Protein AF-A0A967H0Q7-F1 (afdb_monomer)

Nearest PDB structures (foldseek):
  7s65-assembly1_E  TM=5.462E-01  e=3.838E-01  Synechococcus elongatus
  4rao-assembly1_A  TM=4.689E-01  e=2.036E+00  Homo sapiens
  8axn-assembly1_A  TM=4.129E-01  e=6.191E+00  Shigella flexneri
  5u5n-assembly1_B  TM=3.366E-01  e=8.176E+00  Selaginella moellendorffii
  6qg2-assembly1_N  TM=3.290E-01  e=5.776E+00  Saccharomyces cerevisiae S288C

Secondary structure (DSSP, 8-state):
------TTSSHHHHHHHHHHHHHHT--BTTB------EEEEESSS-HHHHHHHHHHHHHHTT-SS--TTEEEEE-TT---TTS-S-----

Foldseek 3Di:
DDDDDDPPPCPLLLVLLVQQCQCVQHDRVNHGHHHAADEAEAQPDDPVVNVVSNVVSCVVVVHPDRRPSYHYHYPHPVPCPPDPPDDDDD

Solvent-accessible surface area (backbone atoms only — not comparable to full-atom values): 5640 Å² total; per-residue (Å²): 140,86,91,87,78,65,88,88,75,44,66,65,63,51,53,51,45,44,39,52,19,25,23,69,36,42,56,41,95,84,41,85,42,66,64,42,79,32,81,46,78,36,67,87,37,52,58,67,58,47,49,54,52,52,49,54,47,37,51,76,70,70,47,95,62,84,47,92,32,50,45,79,43,52,50,48,85,64,81,54,89,88,50,86,78,78,80,83,79,133

Sequence (90 aa):
VMLGGDSTIGKTPFLLQMGLCIATGVPFLHIPTRRAKVLHIDLENSDKDLGEKVLAMAEGLGLKEIPAHFMALAAMGTEEWDEPGYKLED

Radius of gyration: 14.08 Å; Cα contacts (8 Å, |Δi|>4): 111; chains: 1; bounding box: 25×39×36 Å

Mean predicted aligned error: 6.77 Å

Structure (mmCIF, N/CA/C/O backbone):
data_AF-A0A967H0Q7-F1
#
_entry.id   AF-A0A967H0Q7-F1
#
loop_
_atom_site.group_PDB
_atom_site.id
_atom_site.type_symbol
_atom_site.label_atom_id
_atom_site.label_alt_id
_atom_site.label_comp_id
_atom_site.label_asym_id
_atom_site.label_entity_id
_atom_site.label_seq_id
_atom_site.pdbx_PDB_ins_code
_atom_site.Cartn_x
_atom_site.Cartn_y
_atom_site.Cartn_z
_atom_site.occupancy
_atom_site.B_iso_or_equiv
_atom_site.auth_seq_id
_atom_site.auth_comp_id
_atom_site.auth_asym_id
_atom_site.auth_atom_id
_atom_site.pdbx_PDB_model_num
ATOM 1 N N . VAL A 1 1 ? -14.992 2.753 -9.117 1.00 81.81 1 VAL A N 1
ATOM 2 C CA . VAL A 1 1 ? -14.411 4.100 -8.888 1.00 81.81 1 VAL A CA 1
ATOM 3 C C . VAL A 1 1 ? -13.097 4.159 -9.642 1.00 81.81 1 VAL A C 1
ATOM 5 O O . VAL A 1 1 ? -12.427 3.137 -9.688 1.00 81.81 1 VAL A O 1
ATOM 8 N N . MET A 1 2 ? -12.764 5.290 -10.261 1.00 91.12 2 MET A N 1
ATOM 9 C CA . MET A 1 2 ? -11.513 5.477 -11.005 1.00 91.12 2 MET A CA 1
ATOM 10 C C . MET A 1 2 ? -10.723 6.632 -10.386 1.00 91.12 2 MET A C 1
ATOM 12 O O . MET A 1 2 ? -11.324 7.634 -10.002 1.00 91.12 2 MET A O 1
ATOM 16 N N . LEU A 1 3 ? -9.399 6.485 -10.287 1.00 93.38 3 LEU A N 1
ATOM 17 C CA . LEU A 1 3 ? -8.476 7.526 -9.830 1.00 93.38 3 LEU A CA 1
ATOM 18 C C . LEU A 1 3 ? -7.589 7.939 -11.010 1.00 93.38 3 LEU A C 1
ATOM 20 O O . LEU A 1 3 ? -6.726 7.174 -11.431 1.00 93.38 3 LEU A O 1
ATOM 24 N N . GLY A 1 4 ? -7.828 9.130 -11.556 1.00 95.00 4 GLY A N 1
ATOM 25 C CA . GLY A 1 4 ? -7.045 9.699 -12.655 1.00 95.00 4 GLY A CA 1
ATOM 26 C C . GLY A 1 4 ? -6.058 10.757 -12.166 1.00 95.00 4 GLY A C 1
ATOM 27 O O . GLY A 1 4 ? -6.294 11.411 -11.152 1.00 95.00 4 GLY A O 1
ATOM 28 N N . GLY A 1 5 ? -4.960 10.931 -12.896 1.00 94.75 5 GLY A N 1
ATOM 29 C CA . GLY A 1 5 ? -3.973 11.976 -12.637 1.00 94.75 5 GLY A CA 1
ATOM 30 C C . GLY A 1 5 ? -2.667 11.722 -13.379 1.00 94.75 5 GLY A C 1
ATOM 31 O O . GLY A 1 5 ? -2.412 10.598 -13.824 1.00 94.75 5 GLY A O 1
ATOM 32 N N . ASP A 1 6 ? -1.830 12.749 -13.475 1.00 96.38 6 ASP A N 1
ATOM 33 C CA . ASP A 1 6 ? -0.561 12.686 -14.200 1.00 96.38 6 ASP A CA 1
ATOM 34 C C . ASP A 1 6 ? 0.409 11.661 -13.601 1.00 96.38 6 ASP A C 1
ATOM 36 O O . ASP A 1 6 ? 0.300 11.232 -12.442 1.00 96.38 6 ASP A O 1
ATOM 40 N N . SER A 1 7 ? 1.374 11.219 -14.405 1.00 92.31 7 SER A N 1
ATOM 41 C CA . SER A 1 7 ? 2.496 10.420 -13.908 1.00 92.31 7 SER A CA 1
ATOM 42 C C . SER A 1 7 ? 3.176 11.140 -12.744 1.00 92.31 7 SER A C 1
ATOM 44 O O . SER A 1 7 ? 3.245 12.364 -12.713 1.00 92.31 7 SER A O 1
ATOM 46 N N . THR A 1 8 ? 3.663 10.380 -11.763 1.00 92.06 8 THR A N 1
ATOM 47 C CA . THR A 1 8 ? 4.349 10.884 -10.552 1.00 92.06 8 THR A CA 1
ATOM 48 C C . THR A 1 8 ? 3.510 11.692 -9.552 1.00 92.06 8 THR A C 1
ATOM 50 O O . THR A 1 8 ? 3.997 11.962 -8.460 1.00 92.06 8 THR A O 1
ATOM 53 N N . ILE A 1 9 ? 2.225 11.968 -9.816 1.00 96.75 9 ILE A N 1
ATOM 54 C CA . ILE A 1 9 ? 1.349 12.708 -8.879 1.00 96.75 9 ILE A CA 1
ATOM 55 C C . ILE A 1 9 ? 1.041 11.957 -7.564 1.00 96.75 9 ILE A C 1
ATOM 57 O O . ILE A 1 9 ? 0.412 12.507 -6.667 1.00 96.75 9 ILE A O 1
ATOM 61 N N . GLY A 1 10 ? 1.456 10.689 -7.443 1.00 95.31 10 GLY A N 1
ATOM 62 C CA . GLY A 1 10 ? 1.278 9.891 -6.224 1.00 95.31 10 GLY A CA 1
ATOM 63 C C . GLY A 1 10 ? 0.114 8.892 -6.243 1.00 95.31 10 GLY A C 1
ATOM 64 O O . GLY A 1 10 ? -0.341 8.470 -5.185 1.00 95.31 10 GLY A O 1
ATOM 65 N N . LYS A 1 11 ? -0.360 8.458 -7.41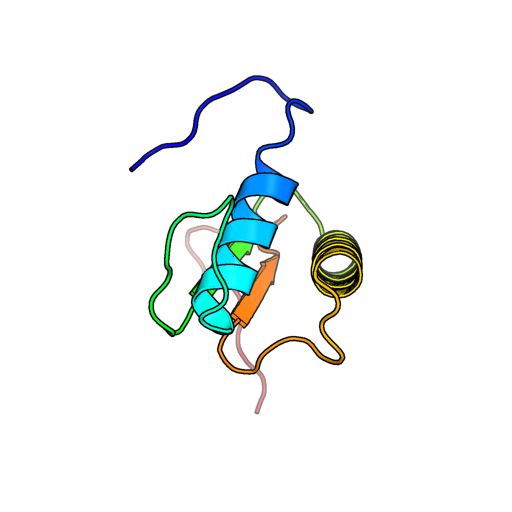9 1.00 95.88 11 LYS A N 1
ATOM 66 C CA . LYS A 1 11 ? -1.443 7.455 -7.528 1.00 95.88 11 LYS A CA 1
ATOM 67 C C . LYS A 1 11 ? -1.095 6.129 -6.841 1.00 95.88 11 LYS A C 1
ATOM 69 O O . LYS A 1 11 ? -1.872 5.639 -6.029 1.00 95.88 11 LYS A O 1
ATOM 74 N N . THR A 1 12 ? 0.082 5.575 -7.131 1.00 95.00 12 THR A N 1
ATOM 75 C CA . THR A 1 12 ? 0.556 4.317 -6.534 1.00 95.00 12 THR A CA 1
ATOM 76 C C . THR A 1 12 ? 0.627 4.390 -5.005 1.00 95.00 12 THR A C 1
ATOM 78 O O . THR A 1 12 ? -0.042 3.579 -4.366 1.00 95.00 12 THR A O 1
ATOM 81 N N . PRO A 1 13 ? 1.330 5.361 -4.374 1.00 96.06 13 PRO A N 1
ATOM 82 C CA . PRO A 1 13 ? 1.352 5.442 -2.913 1.00 96.06 13 PRO A CA 1
ATOM 83 C C . PRO A 1 13 ? -0.040 5.686 -2.311 1.00 96.06 13 PRO A C 1
ATOM 85 O O . PRO A 1 13 ? -0.356 5.089 -1.286 1.00 96.06 13 PRO A O 1
ATOM 88 N N . PHE A 1 14 ? -0.910 6.464 -2.967 1.00 97.25 14 PHE A N 1
ATOM 89 C CA . PHE A 1 14 ? -2.295 6.655 -2.522 1.00 97.25 14 PHE A CA 1
ATOM 90 C C . PHE A 1 14 ? -3.076 5.331 -2.4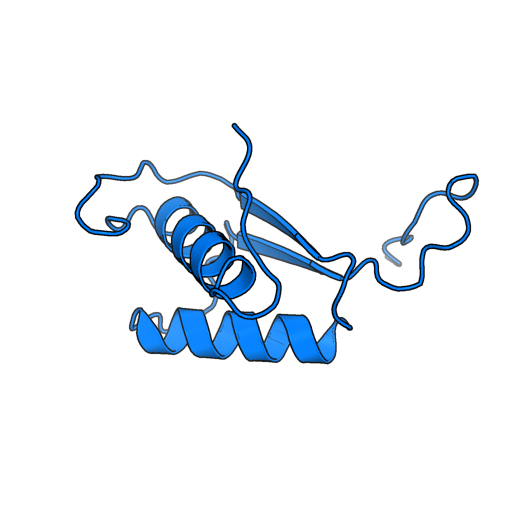70 1.00 97.25 14 PHE A C 1
ATOM 92 O O . PHE A 1 14 ? -3.711 5.017 -1.462 1.00 97.25 14 PHE A O 1
ATOM 99 N N . LEU A 1 15 ? -3.017 4.532 -3.542 1.00 97.19 15 LEU A N 1
ATOM 100 C CA . LEU A 1 15 ? -3.722 3.250 -3.627 1.00 97.19 15 LEU A CA 1
ATOM 101 C C . LEU A 1 15 ? -3.142 2.206 -2.664 1.00 97.19 15 LEU A C 1
ATOM 103 O O . LEU A 1 15 ? -3.909 1.469 -2.043 1.00 97.19 15 LEU A O 1
ATOM 107 N N . LEU A 1 16 ? -1.816 2.161 -2.505 1.00 97.75 16 LEU A N 1
ATOM 108 C CA . LEU A 1 16 ? -1.153 1.267 -1.552 1.00 97.75 16 LEU A CA 1
ATOM 109 C C . LEU A 1 16 ? -1.528 1.608 -0.108 1.00 97.75 16 LEU A C 1
ATOM 111 O O . LEU A 1 16 ? -1.943 0.723 0.639 1.00 97.75 16 LEU A O 1
ATOM 115 N N . GLN A 1 17 ? -1.457 2.887 0.273 1.00 98.00 17 GLN A N 1
ATOM 116 C CA . GLN A 1 17 ? -1.846 3.333 1.608 1.00 98.00 17 GLN A CA 1
ATOM 117 C C . GLN A 1 17 ? -3.318 3.010 1.889 1.00 98.00 17 GLN A C 1
ATOM 119 O O . GLN A 1 17 ? -3.634 2.446 2.934 1.00 98.00 17 GLN A O 1
ATOM 124 N N . MET A 1 18 ? -4.219 3.301 0.944 1.00 98.19 18 MET A N 1
ATOM 125 C CA . MET A 1 18 ? -5.640 2.972 1.075 1.00 98.19 18 MET A CA 1
ATOM 126 C C . MET A 1 18 ? -5.858 1.467 1.259 1.00 98.19 18 MET A C 1
ATOM 128 O O . MET A 1 18 ? -6.612 1.054 2.142 1.00 98.19 18 MET A O 1
ATOM 132 N N . GLY A 1 19 ? -5.181 0.644 0.457 1.00 98.00 19 GLY A N 1
ATOM 133 C CA . GLY A 1 19 ? -5.262 -0.809 0.547 1.00 98.00 19 GLY A CA 1
ATOM 134 C C . GLY A 1 19 ? -4.773 -1.348 1.891 1.00 98.00 19 GLY A C 1
ATOM 135 O O . GLY A 1 19 ? -5.471 -2.142 2.519 1.00 98.00 19 GLY A O 1
ATOM 136 N N . LEU A 1 20 ? -3.629 -0.871 2.384 1.00 98.25 20 LEU A N 1
ATOM 137 C CA . LEU A 1 20 ? -3.098 -1.240 3.701 1.00 98.25 20 LEU A CA 1
ATOM 138 C C . LEU A 1 20 ? -4.025 -0.792 4.840 1.00 98.25 20 LEU A C 1
ATOM 140 O O . LEU A 1 20 ? -4.279 -1.562 5.771 1.00 98.25 20 LEU A O 1
ATOM 144 N N . CYS A 1 21 ? -4.594 0.413 4.752 1.00 98.38 21 CYS A N 1
ATOM 145 C CA . CYS A 1 21 ? -5.581 0.904 5.712 1.00 98.38 21 CYS A CA 1
ATOM 146 C C . CYS A 1 21 ? -6.831 0.011 5.751 1.00 98.38 21 CYS A C 1
ATOM 148 O O . CYS A 1 21 ? -7.276 -0.383 6.828 1.00 98.38 21 CYS A O 1
ATOM 150 N N . ILE A 1 22 ? -7.367 -0.384 4.592 1.00 98.44 22 ILE A N 1
ATOM 151 C CA . ILE A 1 22 ? -8.505 -1.314 4.503 1.00 98.44 22 ILE A CA 1
ATOM 152 C C . ILE A 1 22 ? -8.127 -2.705 5.024 1.00 98.44 22 ILE A C 1
ATOM 154 O O . ILE A 1 22 ? -8.908 -3.316 5.747 1.00 98.44 22 ILE A O 1
ATOM 158 N N . ALA A 1 23 ? -6.938 -3.216 4.707 1.00 98.06 23 ALA A N 1
ATOM 159 C CA . ALA A 1 23 ? -6.503 -4.542 5.142 1.00 98.06 23 ALA A CA 1
ATOM 160 C C . ALA A 1 23 ? -6.302 -4.643 6.663 1.00 98.06 23 ALA A C 1
ATOM 162 O O . ALA A 1 23 ? -6.476 -5.709 7.256 1.00 98.06 23 ALA A O 1
ATOM 163 N N . THR A 1 24 ? -5.971 -3.533 7.319 1.00 97.00 24 THR A N 1
ATOM 164 C CA . THR A 1 24 ? -5.771 -3.466 8.774 1.00 97.00 24 THR A CA 1
ATOM 165 C C . THR A 1 24 ? -7.029 -3.028 9.527 1.00 97.00 24 THR A C 1
ATOM 167 O O . THR A 1 24 ? -7.250 -3.470 10.661 1.00 97.00 24 THR A O 1
ATOM 170 N N . GLY A 1 25 ? -7.897 -2.243 8.884 1.00 96.88 25 GLY A N 1
ATOM 171 C CA . GLY A 1 25 ? -9.050 -1.585 9.499 1.00 96.88 25 GLY A CA 1
ATOM 172 C C . GLY A 1 25 ? -8.704 -0.256 10.182 1.00 96.88 25 GLY A C 1
ATOM 173 O O . GLY A 1 25 ? -9.489 0.215 11.003 1.00 96.88 25 GLY A O 1
ATOM 174 N N . VAL A 1 26 ? -7.535 0.332 9.895 1.00 96.25 26 VAL A N 1
ATOM 175 C CA . VAL A 1 26 ? -7.175 1.670 10.393 1.00 96.25 26 VAL A CA 1
ATOM 176 C C . VAL A 1 26 ? -7.695 2.753 9.439 1.00 96.25 26 VAL A C 1
ATOM 178 O O . VAL A 1 26 ? -7.834 2.493 8.238 1.00 96.25 26 VAL A O 1
ATOM 181 N N . PRO A 1 27 ? -7.994 3.972 9.924 1.00 97.69 27 PRO A N 1
ATOM 182 C CA . PRO A 1 27 ? -8.498 5.039 9.064 1.00 97.69 27 PRO A CA 1
ATOM 183 C C . PRO A 1 27 ? -7.545 5.380 7.910 1.00 97.69 27 PRO A C 1
ATOM 185 O O . PRO A 1 27 ? -6.334 5.481 8.102 1.00 97.69 27 PRO A O 1
ATOM 188 N N . PHE A 1 28 ? -8.102 5.617 6.724 1.00 97.75 28 PHE A N 1
ATOM 189 C CA . PHE A 1 28 ? -7.383 6.147 5.566 1.00 97.75 28 PHE A CA 1
ATOM 190 C C . PHE A 1 28 ? -7.677 7.642 5.447 1.00 97.75 28 PHE A C 1
ATOM 192 O O . PHE A 1 28 ? -8.820 8.013 5.208 1.00 97.75 28 PHE A O 1
ATOM 199 N N . LEU A 1 29 ? -6.681 8.513 5.640 1.00 95.75 29 LEU A N 1
ATOM 200 C CA . LEU A 1 29 ? -6.867 9.975 5.597 1.00 95.75 29 LEU A CA 1
ATOM 201 C C . LEU A 1 29 ? -8.036 10.462 6.481 1.00 95.75 29 LEU A C 1
ATOM 203 O O . LEU A 1 29 ? -8.848 11.282 6.064 1.00 95.75 29 LEU A O 1
ATO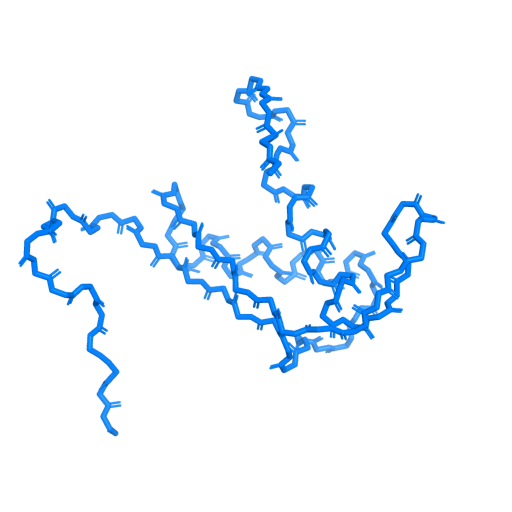M 207 N N . HIS A 1 30 ? -8.125 9.934 7.708 1.00 96.38 30 HIS A N 1
ATOM 208 C CA . HIS A 1 30 ? -9.221 10.166 8.669 1.00 96.38 30 HIS A CA 1
ATOM 209 C C . HIS A 1 30 ? -10.595 9.617 8.254 1.00 96.38 30 HIS A C 1
ATOM 211 O O . HIS A 1 30 ? -11.559 9.753 9.007 1.00 96.38 30 HIS A O 1
ATOM 217 N N . ILE A 1 31 ? -10.697 8.942 7.110 1.00 97.62 31 ILE A N 1
ATOM 218 C CA . ILE A 1 31 ? -11.903 8.234 6.690 1.00 97.62 31 ILE A CA 1
ATOM 219 C C . ILE A 1 31 ? -11.894 6.849 7.351 1.00 97.62 31 ILE A C 1
ATOM 221 O O . ILE A 1 31 ? -10.933 6.092 7.166 1.00 97.62 31 ILE A O 1
ATOM 225 N N . PRO A 1 32 ? -12.933 6.484 8.124 1.00 97.88 32 PRO A N 1
ATOM 226 C CA . PRO A 1 32 ? -13.038 5.153 8.708 1.00 97.88 32 PRO A CA 1
ATOM 227 C C . PRO A 1 32 ? -13.013 4.067 7.630 1.00 97.88 32 PRO A C 1
ATOM 229 O O . PRO A 1 32 ? -13.711 4.165 6.620 1.00 97.88 32 PRO A O 1
ATOM 232 N N . THR A 1 33 ? -12.243 3.006 7.861 1.00 97.88 33 THR A N 1
ATOM 233 C CA . THR A 1 33 ? -12.219 1.824 6.995 1.00 97.88 33 THR A CA 1
ATOM 234 C C . THR A 1 33 ? -12.841 0.633 7.719 1.00 97.88 33 THR A C 1
ATOM 236 O O . THR A 1 33 ? -12.907 0.579 8.947 1.00 97.88 33 THR A O 1
ATOM 239 N N . ARG A 1 34 ? -13.315 -0.349 6.950 1.00 97.69 34 ARG A N 1
ATOM 240 C CA . ARG A 1 34 ? -13.713 -1.659 7.471 1.00 97.69 34 ARG A CA 1
ATOM 241 C C . ARG A 1 34 ? -12.682 -2.678 7.018 1.00 97.69 34 ARG A C 1
ATOM 243 O O . ARG A 1 34 ? -12.413 -2.749 5.821 1.00 97.69 34 ARG A O 1
ATOM 250 N N . ARG A 1 35 ? -12.174 -3.495 7.950 1.00 97.94 35 ARG A N 1
ATOM 251 C CA . ARG A 1 35 ? -11.226 -4.566 7.622 1.00 97.94 35 ARG A CA 1
ATOM 252 C C . ARG A 1 35 ? -11.779 -5.470 6.518 1.00 97.94 35 ARG A C 1
ATOM 254 O O . ARG A 1 35 ? -12.877 -6.009 6.663 1.00 97.94 35 ARG A O 1
ATOM 261 N N . ALA A 1 36 ? -11.012 -5.655 5.448 1.00 98.25 36 ALA A N 1
ATOM 262 C CA . ALA A 1 36 ? -11.354 -6.542 4.340 1.00 98.25 36 ALA A CA 1
ATOM 263 C C . ALA A 1 36 ? -10.095 -7.073 3.643 1.00 98.25 36 ALA A C 1
ATOM 265 O O . ALA A 1 36 ? -9.009 -6.530 3.820 1.00 98.25 36 ALA A O 1
ATOM 266 N N . LYS A 1 37 ? -10.251 -8.131 2.839 1.00 98.06 37 LYS A N 1
ATOM 267 C CA . LYS A 1 37 ? -9.185 -8.600 1.946 1.00 98.06 37 LYS A CA 1
ATOM 268 C C . LYS A 1 37 ? -8.986 -7.596 0.808 1.00 98.06 37 LYS A C 1
ATOM 270 O O . LYS A 1 37 ? -9.967 -7.130 0.230 1.00 98.06 37 LYS A O 1
ATOM 275 N N . VAL A 1 38 ? -7.733 -7.300 0.488 1.00 97.88 38 VAL A N 1
ATOM 276 C CA . VAL A 1 38 ? -7.311 -6.373 -0.562 1.00 97.88 38 VAL A CA 1
ATOM 277 C C . VAL A 1 38 ? -6.320 -7.082 -1.473 1.00 97.88 38 VAL A C 1
ATOM 279 O O . VAL A 1 38 ? -5.340 -7.650 -0.997 1.00 97.88 38 VAL A O 1
ATOM 282 N N . LEU A 1 39 ? -6.580 -7.016 -2.776 1.00 97.38 39 LEU A N 1
ATOM 283 C CA . LEU A 1 39 ? -5.656 -7.421 -3.828 1.00 97.38 39 LEU A CA 1
ATOM 284 C C . LEU A 1 39 ? -5.232 -6.167 -4.598 1.00 97.38 39 LEU A C 1
ATOM 286 O O . LEU A 1 39 ? -6.080 -5.470 -5.155 1.00 97.38 39 LEU A O 1
ATOM 290 N N . HIS A 1 40 ? -3.935 -5.880 -4.605 1.00 95.88 40 HIS A N 1
ATOM 291 C CA . HIS A 1 40 ? -3.315 -4.840 -5.415 1.00 95.88 40 HIS A CA 1
ATOM 292 C C . HIS A 1 40 ? -2.602 -5.496 -6.599 1.00 95.88 40 HIS A C 1
ATOM 294 O O . HIS A 1 40 ? -1.731 -6.335 -6.393 1.00 95.88 40 HIS A O 1
ATOM 300 N N . ILE A 1 41 ? -2.975 -5.119 -7.820 1.00 95.00 41 ILE A N 1
ATOM 301 C CA . ILE A 1 41 ? -2.332 -5.599 -9.047 1.00 95.00 41 ILE A CA 1
ATOM 302 C C . ILE A 1 41 ? -1.603 -4.411 -9.664 1.00 95.00 41 ILE A C 1
ATOM 304 O O . ILE A 1 41 ? -2.242 -3.414 -10.007 1.00 95.00 41 ILE A O 1
ATOM 308 N N . ASP A 1 42 ? -0.284 -4.516 -9.777 1.00 92.62 42 ASP A N 1
ATOM 309 C CA . ASP A 1 42 ? 0.577 -3.496 -10.365 1.00 92.62 42 ASP A CA 1
ATOM 310 C C . ASP A 1 42 ? 1.045 -3.960 -11.747 1.00 92.62 42 ASP A C 1
ATOM 312 O O . ASP A 1 42 ? 1.703 -4.988 -11.881 1.00 92.62 42 ASP A O 1
ATOM 316 N N . LEU A 1 43 ? 0.678 -3.214 -12.787 1.00 92.00 43 LEU A N 1
ATOM 317 C CA . LEU A 1 43 ? 1.063 -3.508 -14.172 1.00 92.00 43 LEU A CA 1
ATOM 318 C C . LEU A 1 43 ? 2.287 -2.695 -14.626 1.00 92.00 43 LEU A C 1
ATOM 320 O O . LEU A 1 43 ? 2.767 -2.886 -15.739 1.00 92.00 43 LEU A O 1
ATOM 324 N N . GLU A 1 44 ? 2.770 -1.772 -13.793 1.00 89.38 44 GLU A N 1
ATOM 325 C CA . GLU A 1 44 ? 3.794 -0.781 -14.138 1.00 89.38 44 GLU A CA 1
ATOM 326 C C . GLU A 1 44 ? 5.136 -1.026 -13.451 1.00 89.38 44 GLU A C 1
ATOM 328 O O . GLU A 1 44 ? 6.139 -0.472 -13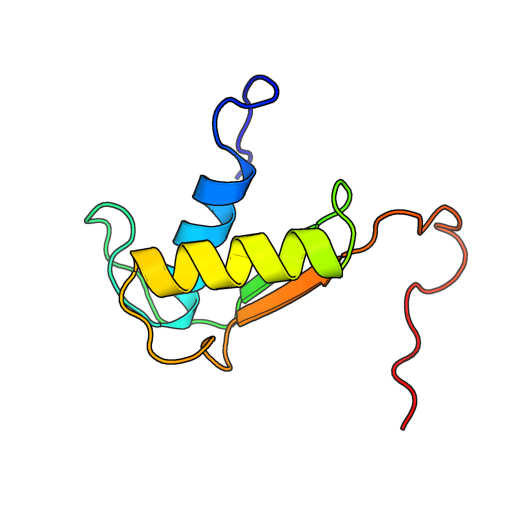.894 1.00 89.38 44 GLU A O 1
ATOM 333 N N . ASN A 1 45 ? 5.173 -1.805 -12.367 1.00 88.50 45 ASN A N 1
ATOM 334 C CA . ASN A 1 45 ? 6.374 -2.047 -11.564 1.00 88.50 45 ASN A CA 1
ATOM 335 C C . ASN A 1 45 ? 6.739 -3.538 -11.531 1.00 88.50 45 ASN A C 1
ATOM 337 O O . ASN A 1 45 ? 5.875 -4.394 -11.700 1.00 88.50 45 ASN A O 1
ATOM 341 N N . SER A 1 46 ? 8.021 -3.851 -11.314 1.00 89.25 46 SER A N 1
ATOM 342 C CA . SER A 1 46 ? 8.458 -5.229 -11.054 1.00 89.25 46 SER A CA 1
ATOM 343 C C . SER A 1 46 ? 8.019 -5.696 -9.658 1.00 89.25 46 SER A C 1
ATOM 345 O O . SER A 1 46 ? 7.703 -4.868 -8.800 1.00 89.25 46 SER A O 1
ATOM 347 N N . ASP A 1 47 ? 8.058 -7.007 -9.384 1.00 88.12 47 ASP A N 1
ATOM 348 C CA . ASP A 1 47 ? 7.764 -7.549 -8.042 1.00 88.12 47 ASP A CA 1
ATOM 349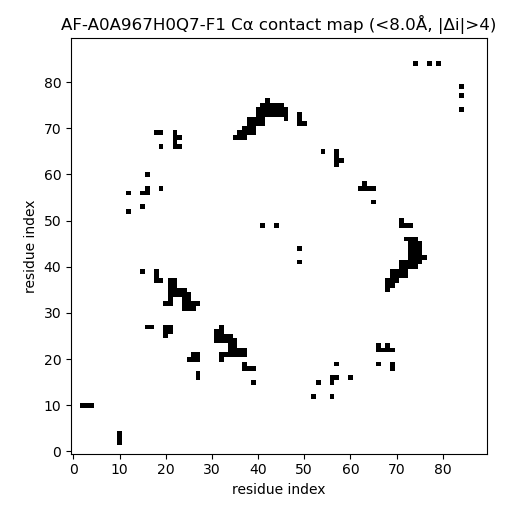 C C . ASP A 1 47 ? 8.635 -6.904 -6.959 1.00 88.12 47 ASP A C 1
ATOM 351 O O . ASP A 1 47 ? 8.159 -6.565 -5.873 1.00 88.12 47 ASP A O 1
ATOM 355 N N . LYS A 1 48 ? 9.919 -6.690 -7.272 1.00 89.00 48 LYS A N 1
ATOM 356 C CA . LYS A 1 48 ? 10.866 -6.053 -6.358 1.00 89.00 48 LYS A CA 1
ATOM 357 C C . LYS A 1 48 ? 10.459 -4.609 -6.062 1.00 89.00 48 LYS A C 1
ATOM 359 O O . LYS A 1 48 ? 10.365 -4.235 -4.895 1.00 89.00 48 LYS A O 1
ATOM 364 N N . ASP A 1 49 ? 10.187 -3.823 -7.101 1.00 92.00 49 ASP A N 1
ATOM 365 C CA . ASP A 1 49 ? 9.820 -2.410 -6.955 1.00 92.00 49 ASP A CA 1
ATOM 366 C C . ASP A 1 49 ? 8.492 -2.247 -6.201 1.00 92.00 49 ASP A C 1
ATOM 368 O O . ASP A 1 49 ? 8.351 -1.363 -5.352 1.00 92.00 49 ASP A O 1
ATOM 372 N N . LEU A 1 50 ? 7.511 -3.109 -6.488 1.00 93.50 50 LEU A N 1
ATOM 373 C CA . LEU A 1 50 ? 6.237 -3.140 -5.776 1.00 93.50 50 LEU A CA 1
ATOM 374 C C . LEU A 1 50 ? 6.440 -3.510 -4.303 1.00 93.50 50 LEU A C 1
ATOM 376 O O . LEU A 1 50 ? 5.907 -2.830 -3.425 1.00 93.50 50 LEU A O 1
ATOM 380 N N . GLY A 1 51 ? 7.241 -4.541 -4.026 1.00 94.31 51 GL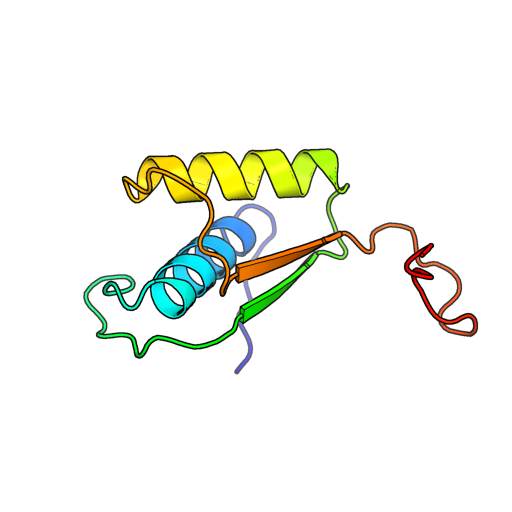Y A N 1
ATOM 381 C CA . GLY A 1 51 ? 7.575 -4.967 -2.669 1.00 94.31 51 GLY A CA 1
ATOM 382 C C . GLY A 1 51 ? 8.211 -3.847 -1.844 1.00 94.31 51 GLY A C 1
ATOM 383 O O . GLY A 1 51 ? 7.758 -3.568 -0.734 1.00 94.31 51 GLY A O 1
ATOM 384 N N . GLU A 1 52 ? 9.196 -3.141 -2.403 1.00 96.00 52 GLU A N 1
ATOM 385 C CA . GLU A 1 52 ? 9.848 -1.997 -1.750 1.00 96.00 52 GLU A CA 1
ATOM 386 C C . GLU A 1 52 ? 8.854 -0.864 -1.441 1.00 96.00 52 GLU A C 1
ATOM 388 O O . GLU A 1 52 ? 8.848 -0.324 -0.332 1.00 96.00 52 GLU A O 1
ATOM 393 N N . LYS A 1 53 ? 7.952 -0.538 -2.378 1.00 96.44 53 LYS A N 1
ATOM 394 C CA . LYS A 1 53 ? 6.904 0.477 -2.165 1.00 96.44 53 LYS A CA 1
ATOM 395 C C . LYS A 1 53 ? 5.910 0.056 -1.083 1.00 96.44 53 LYS A C 1
ATOM 397 O O . LYS A 1 53 ? 5.536 0.883 -0.252 1.00 96.44 53 LYS A O 1
ATOM 402 N N . VAL A 1 54 ? 5.476 -1.206 -1.079 1.00 97.31 54 VAL A N 1
ATOM 403 C CA . VAL A 1 54 ? 4.560 -1.750 -0.063 1.00 97.31 54 VAL A CA 1
ATOM 404 C C . VAL A 1 54 ? 5.197 -1.677 1.322 1.00 97.31 54 VAL A C 1
ATOM 406 O O . VAL A 1 54 ? 4.552 -1.192 2.252 1.00 97.31 54 VAL A O 1
ATOM 409 N N . LEU A 1 55 ? 6.460 -2.096 1.453 1.00 96.69 55 LEU A N 1
ATOM 410 C CA . LEU A 1 55 ? 7.203 -2.036 2.713 1.00 96.69 55 LEU A CA 1
ATOM 411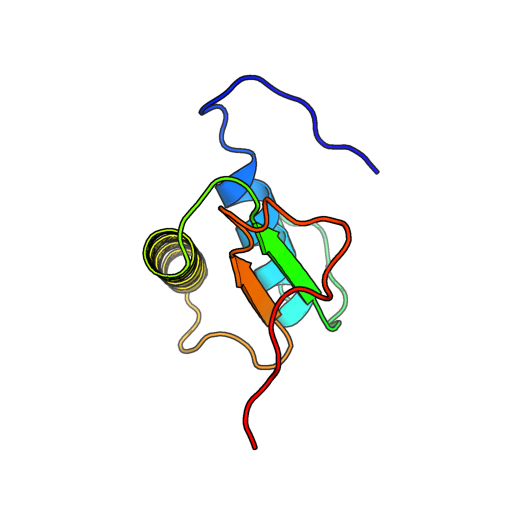 C C . LEU A 1 55 ? 7.342 -0.596 3.213 1.00 96.69 55 LEU A C 1
ATOM 413 O O . LEU A 1 55 ? 6.998 -0.324 4.361 1.00 96.69 55 LEU A O 1
ATOM 417 N N . ALA A 1 56 ? 7.745 0.337 2.347 1.00 96.69 56 ALA A N 1
ATOM 418 C CA . ALA A 1 56 ? 7.872 1.747 2.710 1.00 96.69 56 ALA A CA 1
ATOM 419 C C . ALA A 1 56 ? 6.531 2.364 3.159 1.00 96.69 56 ALA A C 1
ATOM 421 O O . ALA A 1 56 ? 6.484 3.132 4.121 1.00 96.69 56 ALA A O 1
ATOM 422 N N . MET A 1 57 ? 5.418 2.020 2.497 1.00 96.81 57 MET A N 1
ATOM 423 C CA . MET A 1 57 ? 4.086 2.487 2.907 1.00 96.81 57 MET A CA 1
ATOM 424 C C . MET A 1 57 ? 3.636 1.866 4.233 1.00 96.81 57 MET A C 1
ATOM 426 O O . MET A 1 57 ? 3.055 2.560 5.067 1.00 96.81 57 MET A O 1
ATOM 430 N N . ALA A 1 58 ? 3.906 0.578 4.448 1.00 96.44 58 ALA A N 1
ATOM 431 C CA . ALA A 1 58 ? 3.590 -0.100 5.700 1.00 96.44 58 ALA A CA 1
ATOM 432 C C . ALA A 1 58 ? 4.389 0.483 6.877 1.00 96.44 58 ALA A C 1
ATOM 434 O O . ALA A 1 58 ? 3.809 0.742 7.933 1.00 96.44 58 ALA A O 1
ATOM 435 N N . GLU A 1 59 ? 5.677 0.770 6.675 1.00 96.25 59 GLU A N 1
ATOM 436 C CA . GLU A 1 59 ? 6.531 1.448 7.654 1.00 96.25 59 GLU A CA 1
ATOM 437 C C . GLU A 1 59 ? 6.011 2.856 7.969 1.00 96.25 59 GLU A C 1
ATOM 439 O O . GLU A 1 59 ? 5.835 3.199 9.138 1.00 96.25 59 GLU A O 1
ATOM 444 N N . GLY A 1 60 ? 5.666 3.646 6.945 1.00 95.31 60 GLY A N 1
ATOM 445 C CA . GLY A 1 60 ? 5.086 4.982 7.123 1.00 95.31 60 GLY A CA 1
ATOM 446 C C . GLY A 1 60 ? 3.749 4.986 7.879 1.00 95.31 60 GLY A C 1
ATOM 447 O O . GLY A 1 60 ? 3.402 5.977 8.521 1.00 95.31 60 GLY A O 1
ATOM 448 N N . LEU A 1 61 ? 3.012 3.871 7.849 1.00 94.94 61 LEU A N 1
ATOM 449 C CA . LEU A 1 61 ? 1.789 3.646 8.626 1.00 94.94 61 LEU A CA 1
ATOM 450 C C . LEU A 1 61 ? 2.049 3.076 10.036 1.00 94.94 61 LEU A C 1
ATOM 452 O O . LEU A 1 61 ? 1.100 2.892 10.800 1.00 94.94 61 LEU A O 1
ATOM 456 N N . GLY A 1 62 ? 3.303 2.786 10.395 1.00 96.12 62 GLY A N 1
ATOM 457 C CA . GLY A 1 62 ? 3.678 2.187 11.678 1.00 96.12 62 GLY A CA 1
ATOM 458 C C . GLY A 1 62 ? 3.302 0.707 11.813 1.00 96.12 62 GLY A C 1
ATOM 459 O O . GLY A 1 62 ? 3.126 0.215 12.931 1.00 96.12 62 GLY A O 1
ATOM 460 N N . LEU A 1 63 ? 3.141 -0.011 10.696 1.00 94.00 63 LEU A N 1
ATOM 461 C CA . LEU A 1 63 ? 2.836 -1.441 10.703 1.00 94.00 63 LEU A CA 1
ATOM 462 C C . LEU A 1 63 ? 4.102 -2.254 10.991 1.00 94.00 63 LEU A C 1
ATOM 464 O O . LEU A 1 63 ? 5.155 -2.018 10.407 1.00 94.00 63 LEU A O 1
ATOM 468 N N . LYS A 1 64 ? 3.993 -3.242 11.885 1.00 91.81 64 LYS A N 1
ATOM 469 C CA . LYS A 1 64 ? 5.110 -4.143 12.231 1.00 91.81 64 LYS A CA 1
ATOM 470 C C . LYS A 1 64 ? 5.350 -5.233 11.186 1.00 91.81 64 LYS A C 1
ATOM 472 O O . LYS A 1 64 ? 6.431 -5.805 11.137 1.00 91.81 64 LYS A O 1
ATOM 477 N N . GLU A 1 65 ? 4.326 -5.538 10.401 1.00 92.06 65 GLU A N 1
ATOM 478 C CA . GLU A 1 65 ? 4.318 -6.562 9.364 1.00 92.06 65 GLU A CA 1
ATOM 479 C C . GLU A 1 65 ? 3.286 -6.195 8.293 1.00 92.06 65 GLU A C 1
ATOM 481 O O . GLU A 1 65 ? 2.365 -5.407 8.545 1.00 92.06 65 GL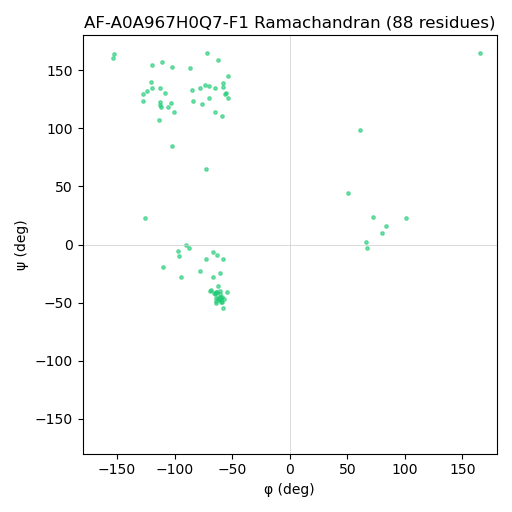U A O 1
ATOM 486 N N . ILE A 1 66 ? 3.420 -6.777 7.100 1.00 94.56 66 ILE A N 1
ATOM 487 C CA . ILE A 1 66 ? 2.395 -6.652 6.062 1.00 94.56 66 ILE A CA 1
ATOM 488 C C . ILE A 1 66 ? 1.163 -7.453 6.504 1.00 94.56 66 ILE A C 1
ATOM 490 O O . ILE A 1 66 ? 1.286 -8.635 6.830 1.00 94.56 66 ILE A O 1
ATOM 494 N N . PRO A 1 67 ? -0.035 -6.845 6.543 1.00 93.06 67 PRO A N 1
ATOM 495 C CA . PRO A 1 67 ? -1.221 -7.529 7.033 1.00 93.06 67 PRO A CA 1
ATOM 496 C C . PRO A 1 67 ? -1.581 -8.698 6.114 1.00 93.06 67 PRO A C 1
ATOM 498 O O . PRO A 1 67 ? -1.699 -8.519 4.908 1.00 93.06 67 PRO A O 1
ATOM 501 N N . ALA A 1 68 ? -1.899 -9.862 6.687 1.00 93.44 68 ALA A N 1
ATOM 502 C CA . ALA A 1 68 ? -2.307 -11.062 5.936 1.00 93.44 68 ALA A CA 1
ATOM 503 C C . ALA A 1 68 ? -3.545 -10.868 5.027 1.00 93.44 68 ALA A C 1
ATOM 505 O O . ALA A 1 68 ? -3.869 -11.719 4.205 1.00 93.44 68 ALA A O 1
ATOM 506 N N . HIS A 1 69 ? -4.271 -9.759 5.196 1.00 94.44 69 HIS A N 1
ATOM 507 C CA . HIS A 1 69 ? -5.413 -9.379 4.365 1.00 94.44 69 HIS A CA 1
ATOM 508 C C . HIS A 1 69 ? -5.016 -8.518 3.156 1.00 94.44 69 HIS A C 1
ATOM 510 O O . HIS A 1 69 ? -5.897 -8.139 2.392 1.00 94.44 69 HIS A O 1
ATOM 516 N N . PHE A 1 70 ? -3.735 -8.194 2.980 1.00 97.50 70 PHE A N 1
ATOM 517 C CA . PHE A 1 70 ? -3.214 -7.438 1.848 1.00 97.50 70 PHE A CA 1
ATOM 518 C C . PHE A 1 70 ? -2.317 -8.333 0.997 1.00 97.50 70 PHE A C 1
ATOM 520 O O . PHE A 1 70 ? -1.327 -8.875 1.481 1.00 97.50 70 PHE A O 1
ATOM 527 N N . MET A 1 71 ? -2.667 -8.464 -0.276 1.00 96.44 71 MET A N 1
ATOM 528 C CA . MET A 1 71 ? -1.881 -9.160 -1.285 1.00 96.44 71 MET A CA 1
ATOM 529 C C . MET A 1 71 ? -1.512 -8.166 -2.381 1.00 96.44 71 MET A C 1
ATOM 531 O O . MET A 1 71 ? -2.368 -7.405 -2.832 1.00 96.44 71 MET A O 1
ATOM 535 N N . ALA A 1 72 ? -0.253 -8.179 -2.805 1.00 93.88 72 ALA A N 1
ATOM 536 C CA . ALA A 1 72 ? 0.246 -7.367 -3.903 1.00 93.88 72 ALA A CA 1
ATOM 537 C C . ALA A 1 72 ? 0.889 -8.283 -4.947 1.00 93.88 72 ALA A C 1
ATOM 539 O O . ALA A 1 72 ? 1.656 -9.171 -4.583 1.00 93.88 72 ALA A O 1
ATOM 540 N N . LEU A 1 73 ? 0.539 -8.077 -6.212 1.00 92.31 73 LEU A N 1
ATOM 541 C CA . LEU A 1 73 ? 1.028 -8.836 -7.357 1.00 92.31 73 LEU A CA 1
ATOM 542 C C . LEU A 1 73 ? 1.557 -7.851 -8.395 1.00 92.31 73 LEU A C 1
ATOM 544 O O . LEU A 1 73 ? 0.796 -6.984 -8.835 1.00 92.31 73 LEU A O 1
ATOM 548 N N . ALA A 1 74 ? 2.817 -7.992 -8.806 1.00 90.12 74 ALA A N 1
ATOM 549 C CA . ALA A 1 74 ? 3.272 -7.352 -10.028 1.00 90.12 74 ALA A CA 1
ATOM 550 C C . ALA A 1 74 ? 2.941 -8.255 -11.222 1.00 90.12 74 ALA A C 1
ATOM 552 O O . ALA A 1 74 ? 3.184 -9.457 -11.208 1.00 90.12 74 ALA A O 1
ATOM 553 N N . ALA A 1 75 ? 2.365 -7.665 -12.260 1.00 86.06 75 ALA A N 1
ATOM 554 C CA . ALA A 1 75 ? 2.043 -8.325 -13.520 1.00 86.06 75 ALA A CA 1
ATOM 555 C C . ALA A 1 75 ? 2.650 -7.570 -14.717 1.00 86.06 75 ALA A C 1
ATOM 557 O O . ALA A 1 75 ? 2.203 -7.721 -15.857 1.00 86.06 75 ALA A O 1
ATOM 558 N N . MET A 1 76 ? 3.701 -6.778 -14.471 1.00 77.88 76 MET A N 1
ATOM 559 C CA . MET A 1 76 ? 4.555 -6.239 -15.529 1.00 77.88 76 MET A CA 1
ATOM 560 C C . MET A 1 76 ? 5.094 -7.390 -16.391 1.00 77.88 76 MET A C 1
ATOM 562 O O . MET A 1 76 ? 5.629 -8.365 -15.870 1.00 77.88 76 MET A O 1
ATOM 566 N N . GLY A 1 77 ? 4.975 -7.264 -17.714 1.00 61.22 77 GLY A N 1
ATOM 567 C CA . GLY A 1 77 ? 5.484 -8.270 -18.649 1.00 61.22 77 GLY A CA 1
ATOM 568 C C . GLY A 1 77 ? 4.579 -9.491 -18.834 1.00 61.22 77 GLY A C 1
ATOM 569 O O . GLY A 1 77 ? 4.985 -10.442 -19.494 1.00 61.22 77 GLY A O 1
ATOM 570 N N . THR A 1 78 ? 3.343 -9.466 -18.324 1.00 57.31 78 THR A N 1
ATOM 571 C CA . THR A 1 78 ? 2.280 -10.384 -18.772 1.00 57.31 78 THR A CA 1
ATOM 572 C C . THR A 1 78 ? 1.804 -9.963 -20.173 1.00 57.31 78 THR A C 1
ATOM 574 O O . THR A 1 78 ? 0.701 -9.466 -20.368 1.00 57.31 78 THR A O 1
ATOM 577 N N . GLU A 1 79 ? 2.693 -10.061 -21.169 1.00 47.19 79 GLU A N 1
ATOM 578 C CA . G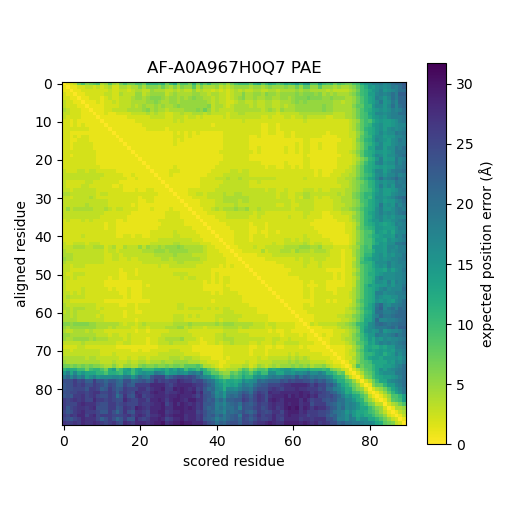LU A 1 79 ? 2.399 -9.688 -22.564 1.00 47.19 79 GLU A CA 1
ATOM 579 C C . GLU A 1 79 ? 1.471 -10.689 -23.270 1.00 47.19 79 GLU A C 1
ATOM 581 O O . GLU A 1 79 ? 0.889 -10.369 -24.304 1.00 47.19 79 GLU A O 1
ATOM 586 N N . GLU A 1 80 ? 1.247 -11.865 -22.688 1.00 46.19 80 GLU A N 1
ATOM 587 C CA . GLU A 1 80 ? 0.329 -12.870 -23.215 1.00 46.19 80 GLU A CA 1
ATOM 588 C C . GLU A 1 80 ? -0.980 -12.845 -22.426 1.00 46.19 80 GLU A C 1
ATOM 590 O O . GLU A 1 80 ? -1.198 -13.614 -21.497 1.00 46.19 80 GLU A O 1
ATOM 595 N N . TRP A 1 81 ? -1.889 -11.953 -22.821 1.00 47.69 81 TRP A N 1
ATOM 596 C CA . TRP A 1 81 ? -3.271 -11.931 -22.318 1.00 47.69 81 TRP A CA 1
ATOM 597 C C . TRP A 1 81 ? -4.069 -13.207 -22.668 1.00 47.69 81 TRP A C 1
ATOM 599 O O . TRP A 1 81 ? -5.174 -13.385 -22.155 1.00 47.69 81 TRP A O 1
ATOM 609 N N . ASP A 1 82 ? -3.511 -14.086 -23.511 1.00 44.94 82 ASP A N 1
ATOM 610 C CA . ASP A 1 82 ? -4.094 -15.368 -23.925 1.00 44.94 82 ASP A CA 1
ATOM 611 C C . ASP A 1 82 ? -3.586 -16.575 -23.110 1.00 44.94 82 ASP A C 1
ATOM 613 O O . ASP A 1 82 ? -4.170 -17.658 -23.202 1.00 44.94 82 ASP A O 1
ATOM 617 N N . GLU A 1 83 ? -2.557 -16.409 -22.269 1.00 40.59 83 GLU A N 1
ATOM 618 C CA . GLU A 1 83 ? -2.106 -17.452 -21.342 1.00 40.59 83 GLU A CA 1
ATOM 619 C C . GLU A 1 83 ? -2.378 -17.036 -19.884 1.00 40.59 83 GLU A C 1
ATOM 621 O O . GLU A 1 83 ? -2.117 -15.893 -19.505 1.00 40.59 83 GLU A O 1
ATOM 626 N N . PRO A 1 84 ? -2.930 -17.916 -19.020 1.00 39.03 84 PRO A N 1
ATOM 627 C CA . PRO A 1 84 ? -3.201 -17.566 -17.630 1.00 39.03 84 PRO A CA 1
ATOM 628 C C . PRO A 1 84 ? -1.911 -17.154 -16.911 1.00 39.03 84 PRO A C 1
ATOM 630 O O . PRO A 1 84 ? -1.045 -17.986 -16.634 1.00 39.03 84 PRO A O 1
ATOM 633 N N . GLY A 1 85 ? -1.809 -15.862 -16.592 1.00 42.75 85 GLY A N 1
ATOM 634 C CA . GLY A 1 85 ? -0.718 -15.299 -15.811 1.00 42.75 85 GLY A CA 1
ATOM 635 C C . GLY A 1 85 ? -0.572 -15.998 -14.459 1.00 42.75 85 GLY A C 1
ATOM 636 O O . GLY A 1 85 ? -1.537 -16.136 -13.711 1.00 42.75 85 GLY A O 1
ATOM 637 N N . TYR A 1 86 ? 0.668 -16.399 -14.172 1.00 45.28 86 TYR A N 1
ATOM 638 C CA . TYR A 1 86 ? 1.169 -16.946 -12.909 1.00 45.28 86 TYR A CA 1
ATOM 639 C C . TYR A 1 86 ? 0.503 -18.256 -12.436 1.00 45.28 86 TYR A C 1
ATOM 641 O O . TYR A 1 86 ? -0.539 -18.271 -11.780 1.00 45.28 86 TYR A O 1
ATOM 649 N N . LYS A 1 87 ? 1.167 -19.391 -12.701 1.00 42.25 87 LYS A N 1
ATOM 650 C CA . LYS A 1 87 ? 0.904 -20.644 -11.978 1.00 42.25 87 LYS A CA 1
ATOM 651 C C . LYS A 1 87 ? 1.557 -20.545 -10.600 1.00 42.25 87 LYS A C 1
ATOM 653 O O . LYS A 1 87 ? 2.765 -20.357 -10.510 1.00 42.25 87 LYS A O 1
ATOM 658 N N . LEU A 1 88 ? 0.761 -20.671 -9.541 1.00 36.53 88 LEU A N 1
ATOM 659 C CA . LEU A 1 88 ? 1.285 -21.016 -8.222 1.00 36.53 88 LEU A CA 1
ATOM 660 C C . LEU A 1 88 ? 1.848 -22.438 -8.343 1.00 36.53 88 LEU A C 1
ATOM 662 O O . LEU A 1 88 ? 1.091 -23.358 -8.651 1.00 36.53 88 LEU A O 1
ATOM 666 N N . GLU A 1 89 ? 3.161 -22.601 -8.204 1.00 48.00 89 GLU A N 1
ATOM 667 C CA . GLU A 1 89 ? 3.746 -23.929 -8.004 1.00 48.00 89 GLU A CA 1
ATOM 668 C C . GLU A 1 89 ? 3.443 -24.387 -6.567 1.00 48.00 89 GLU A C 1
ATOM 670 O O . GLU A 1 89 ? 3.481 -23.570 -5.641 1.00 48.00 89 GLU A O 1
ATOM 675 N N . ASP A 1 90 ? 3.069 -25.665 -6.431 1.00 45.12 90 ASP A N 1
ATOM 676 C CA . ASP A 1 90 ? 2.715 -26.338 -5.169 1.00 45.12 90 ASP A CA 1
ATOM 677 C C . ASP A 1 90 ? 3.888 -26.432 -4.174 1.00 45.12 90 ASP A C 1
ATOM 679 O O . ASP A 1 90 ? 5.039 -26.674 -4.614 1.00 45.12 90 ASP A O 1
#

pLDDT: mean 87.15, std 18.17, range [36.53, 98.44]